Protein AF-A0A1J3CSL7-F1 (afdb_monomer_lite)

Secondary structure (DSSP, 8-state):
------SSHHHHHHHHHHHHHHHHHHHHHHTTTS----EEEEES-HHHHHH-HHHHHHHHHHHHTT-EEEEE---TT--TT-TTTGGGS--EE-PPP-

pLDDT: mean 70.38, std 15.48, range [31.7, 89.25]

Radius of gyration: 14.16 Å; chains: 1; bounding box: 35×28×33 Å

Structure (mmCIF, N/CA/C/O backbone):
data_AF-A0A1J3CSL7-F1
#
_entry.id   AF-A0A1J3CSL7-F1
#
loop_
_atom_site.group_PDB
_atom_site.id
_atom_site.type_symbol
_atom_site.label_atom_id
_atom_site.label_alt_id
_atom_site.label_comp_id
_atom_site.label_asym_id
_atom_site.label_entity_id
_atom_site.label_seq_id
_atom_site.pdbx_PDB_ins_code
_atom_site.Cartn_x
_atom_site.Cartn_y
_atom_site.Cartn_z
_atom_site.occupancy
_atom_site.B_iso_or_equiv
_atom_site.auth_seq_id
_atom_site.auth_comp_id
_atom_site.auth_asym_id
_atom_site.auth_atom_id
_atom_site.pdbx_PDB_model_num
ATOM 1 N N . TYR A 1 1 ? -10.330 5.212 -7.784 1.00 31.70 1 TYR A N 1
ATOM 2 C CA . TYR A 1 1 ? -11.543 5.455 -6.977 1.00 31.70 1 TYR A CA 1
ATOM 3 C C . TYR A 1 1 ? -11.777 4.244 -6.093 1.00 31.70 1 TYR A C 1
ATOM 5 O O . TYR A 1 1 ? -12.012 3.167 -6.623 1.00 31.70 1 TYR A O 1
ATOM 13 N N . PHE A 1 2 ? -11.644 4.390 -4.774 1.00 43.06 2 PHE A N 1
ATOM 14 C CA . PHE A 1 2 ? -11.917 3.304 -3.829 1.00 43.06 2 PHE A CA 1
ATOM 15 C C . PHE A 1 2 ? -13.435 3.159 -3.671 1.00 43.06 2 PHE A C 1
ATOM 17 O O . PHE A 1 2 ? -14.107 4.105 -3.262 1.00 43.06 2 PHE A O 1
ATOM 24 N N . LEU A 1 3 ? -13.988 2.006 -4.053 1.00 41.09 3 LEU A N 1
ATOM 25 C CA . LEU A 1 3 ? -15.426 1.755 -3.962 1.00 41.09 3 LEU A CA 1
ATOM 26 C C . LEU A 1 3 ? -15.843 1.539 -2.493 1.00 41.09 3 LEU A C 1
ATOM 28 O O . LEU A 1 3 ? -15.161 0.810 -1.765 1.00 41.09 3 LEU A O 1
ATOM 32 N N . PRO A 1 4 ? -16.969 2.121 -2.039 1.00 41.94 4 PRO A N 1
ATOM 33 C CA . PRO A 1 4 ? -17.456 1.951 -0.677 1.00 41.94 4 PRO A CA 1
ATOM 34 C C . PRO A 1 4 ? -18.037 0.543 -0.528 1.00 41.94 4 PRO A C 1
ATOM 36 O O . PRO A 1 4 ? -19.192 0.281 -0.849 1.00 41.94 4 PRO A O 1
ATOM 39 N N . GLY A 1 5 ? -17.227 -0.397 -0.055 1.00 43.66 5 GLY A N 1
ATOM 40 C CA . GLY A 1 5 ? -17.677 -1.759 0.188 1.00 43.66 5 GLY A CA 1
ATOM 41 C C . GLY A 1 5 ? -16.929 -2.379 1.352 1.00 43.66 5 GLY A C 1
ATOM 42 O O . GLY A 1 5 ? -15.703 -2.396 1.368 1.00 43.66 5 GLY A O 1
ATOM 43 N N . GLY A 1 6 ? -17.674 -2.925 2.314 1.00 49.81 6 GLY A N 1
ATOM 44 C CA . GLY A 1 6 ? -17.145 -3.733 3.410 1.00 49.81 6 GLY A CA 1
ATOM 45 C C . GLY A 1 6 ? -17.600 -3.274 4.777 1.00 49.81 6 GLY A C 1
ATOM 46 O O . GLY A 1 6 ? -16.907 -2.497 5.425 1.00 49.81 6 GLY A O 1
ATOM 47 N N . GLY A 1 7 ? -18.737 -3.805 5.231 1.00 55.44 7 GLY A N 1
ATOM 48 C CA . GLY A 1 7 ? -19.211 -3.607 6.602 1.00 55.44 7 GLY A CA 1
ATOM 49 C C . GLY A 1 7 ? -18.210 -4.080 7.666 1.00 55.44 7 GLY A C 1
ATOM 50 O O . GLY A 1 7 ? -18.228 -3.566 8.780 1.00 55.44 7 GLY A O 1
ATOM 51 N N . ASP A 1 8 ? -17.280 -4.982 7.324 1.00 71.75 8 ASP A N 1
ATOM 52 C CA . ASP A 1 8 ? -16.215 -5.435 8.223 1.00 71.75 8 ASP A CA 1
ATOM 53 C C . ASP A 1 8 ? -14.851 -4.734 7.957 1.00 71.75 8 ASP A C 1
ATOM 55 O O . ASP A 1 8 ? -14.607 -4.123 6.909 1.00 71.75 8 ASP A O 1
ATOM 59 N N . LYS A 1 9 ? -13.942 -4.781 8.943 1.00 64.50 9 LYS A N 1
ATOM 60 C CA . LYS A 1 9 ? -12.584 -4.205 8.854 1.00 64.50 9 LYS A CA 1
ATOM 61 C C . LYS A 1 9 ? -11.588 -5.077 8.069 1.00 64.50 9 LYS A C 1
ATOM 63 O O . LYS A 1 9 ? -10.736 -4.526 7.373 1.00 64.50 9 LYS A O 1
ATOM 68 N N . SER A 1 10 ? -11.662 -6.404 8.169 1.00 67.12 10 SER A N 1
ATOM 69 C CA . SER A 1 10 ? -10.733 -7.334 7.506 1.00 67.12 10 SER A CA 1
ATOM 70 C C 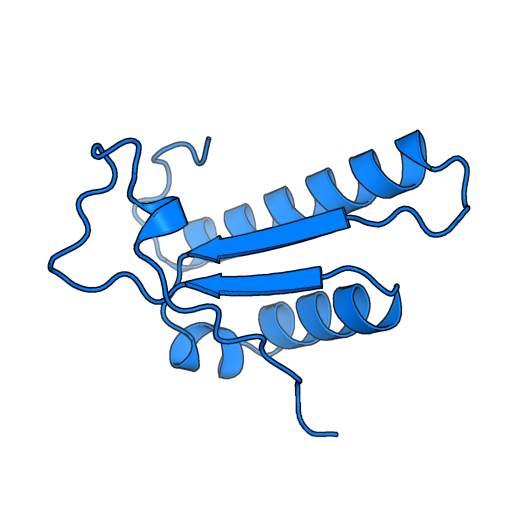. SER A 1 10 ? -10.936 -7.369 5.987 1.00 67.12 10 SER A C 1
ATOM 72 O O . SER A 1 10 ? -9.969 -7.334 5.236 1.00 67.12 10 SER A O 1
ATOM 74 N N . ALA A 1 11 ? -12.173 -7.330 5.510 1.00 74.88 11 ALA A N 1
ATOM 75 C CA . ALA A 1 11 ? -12.558 -7.209 4.116 1.00 74.88 11 ALA A CA 1
ATOM 76 C C . ALA A 1 11 ? -12.173 -5.851 3.515 1.00 74.88 11 ALA A C 1
ATOM 78 O O . ALA A 1 11 ? -11.925 -5.775 2.314 1.00 74.88 11 ALA A O 1
ATOM 79 N N . ARG A 1 12 ? -12.114 -4.772 4.309 1.00 75.88 12 ARG A N 1
ATOM 80 C CA . ARG A 1 12 ? -11.566 -3.480 3.851 1.00 75.88 12 ARG A CA 1
ATOM 81 C C . ARG A 1 12 ? -10.052 -3.545 3.681 1.00 75.88 12 ARG A C 1
ATOM 83 O O . ARG A 1 12 ? -9.541 -3.185 2.627 1.00 75.88 12 ARG A O 1
ATOM 90 N N . ARG A 1 13 ? -9.351 -4.092 4.675 1.00 79.25 13 ARG A N 1
ATOM 91 C CA . ARG A 1 13 ? -7.905 -4.346 4.614 1.00 79.25 13 ARG A CA 1
ATOM 92 C C . ARG A 1 13 ? -7.521 -5.232 3.423 1.00 79.25 13 ARG A C 1
ATOM 94 O O . ARG A 1 13 ? -6.622 -4.880 2.670 1.00 79.25 13 ARG A O 1
ATOM 101 N N . ASN A 1 14 ? -8.200 -6.365 3.244 1.00 82.56 14 ASN A N 1
ATOM 102 C CA . ASN A 1 14 ? -7.905 -7.310 2.165 1.00 82.56 14 ASN A CA 1
ATOM 103 C C . ASN A 1 14 ? -8.159 -6.698 0.785 1.00 82.56 14 ASN A C 1
ATOM 105 O O . ASN A 1 14 ? -7.379 -6.942 -0.128 1.00 82.56 14 ASN A O 1
ATOM 109 N N . ARG A 1 15 ? -9.196 -5.862 0.644 1.00 82.44 15 ARG A N 1
ATOM 110 C CA . ARG A 1 15 ? -9.423 -5.087 -0.582 1.00 82.44 15 ARG A CA 1
ATOM 111 C C . ARG A 1 15 ? -8.304 -4.096 -0.857 1.00 82.44 15 ARG A C 1
ATOM 113 O O . ARG A 1 15 ? -7.771 -4.103 -1.950 1.00 82.44 15 ARG A O 1
ATOM 120 N N . MET A 1 16 ? -7.881 -3.327 0.142 1.00 84.31 16 MET A N 1
ATOM 121 C CA . MET A 1 16 ? -6.787 -2.368 -0.029 1.00 84.31 16 MET A CA 1
ATOM 122 C C . MET A 1 16 ? -5.476 -3.061 -0.439 1.00 84.31 16 MET A C 1
ATOM 124 O O . MET A 1 16 ? -4.775 -2.576 -1.318 1.00 84.31 16 MET A O 1
ATOM 128 N N . LEU A 1 17 ? -5.172 -4.233 0.132 1.00 86.69 17 LEU A N 1
ATOM 129 C CA . LEU A 1 17 ? -4.036 -5.059 -0.300 1.00 86.69 17 LEU A CA 1
ATOM 130 C C . LEU A 1 17 ? -4.201 -5.601 -1.727 1.00 86.69 17 LEU A C 1
ATOM 132 O O . LEU A 1 17 ? -3.226 -5.654 -2.474 1.00 86.69 17 LEU A O 1
ATOM 136 N N . HIS A 1 18 ? -5.415 -6.006 -2.099 1.00 88.00 18 HIS A N 1
ATOM 137 C CA . HIS A 1 18 ? -5.726 -6.475 -3.445 1.00 88.00 18 HIS A CA 1
ATOM 138 C C . HIS A 1 18 ? -5.571 -5.357 -4.485 1.00 88.00 18 HIS A C 1
ATOM 140 O O . HIS A 1 18 ? -4.894 -5.560 -5.486 1.00 88.00 18 HIS A O 1
ATOM 146 N N . ASP A 1 19 ? -6.103 -4.166 -4.211 1.00 87.88 19 ASP A N 1
ATOM 147 C CA . ASP A 1 19 ? -6.007 -2.996 -5.092 1.00 87.88 19 ASP A CA 1
ATOM 148 C C . ASP A 1 19 ? -4.545 -2.571 -5.301 1.00 87.88 19 ASP A C 1
ATOM 150 O O . ASP A 1 19 ? -4.131 -2.268 -6.416 1.00 87.88 19 ASP A O 1
ATOM 154 N N . ILE A 1 20 ? -3.735 -2.620 -4.239 1.00 88.06 20 ILE A N 1
ATOM 155 C CA . ILE A 1 20 ? -2.284 -2.388 -4.300 1.00 88.06 20 ILE A CA 1
ATOM 156 C C . ILE A 1 20 ? -1.592 -3.426 -5.193 1.00 88.06 20 ILE A C 1
ATOM 158 O O . ILE A 1 20 ? -0.701 -3.075 -5.963 1.00 88.06 20 ILE A O 1
ATOM 162 N N . ALA A 1 21 ? -1.986 -4.699 -5.106 1.00 88.00 21 ALA A N 1
ATOM 163 C CA . ALA A 1 21 ? -1.424 -5.752 -5.948 1.00 88.00 21 ALA A CA 1
ATOM 164 C C . ALA A 1 21 ? -1.808 -5.591 -7.428 1.00 88.00 21 ALA A C 1
ATOM 166 O O . ALA A 1 21 ? -0.968 -5.825 -8.294 1.00 88.00 21 ALA A O 1
ATOM 167 N N . LEU A 1 22 ? -3.042 -5.163 -7.715 1.00 89.25 22 LEU A N 1
ATOM 168 C CA . LEU A 1 22 ? -3.476 -4.844 -9.076 1.00 89.25 22 LEU A CA 1
ATOM 169 C C . LEU A 1 22 ? -2.685 -3.664 -9.646 1.00 89.25 22 LEU A C 1
ATOM 171 O O . LEU A 1 22 ? -2.105 -3.785 -10.719 1.00 89.25 22 LEU A O 1
ATOM 175 N N . TRP A 1 23 ? -2.575 -2.572 -8.886 1.00 88.38 23 TRP A N 1
ATOM 176 C CA . TRP A 1 23 ? -1.787 -1.404 -9.282 1.00 88.38 23 TRP A CA 1
ATOM 177 C C . TRP A 1 23 ? -0.328 -1.764 -9.590 1.00 88.38 23 TRP A C 1
ATOM 179 O O . TRP A 1 23 ? 0.222 -1.330 -10.597 1.00 88.38 23 TRP A O 1
ATOM 189 N N . GLU A 1 24 ? 0.293 -2.598 -8.756 1.00 85.31 24 GLU A N 1
ATOM 190 C CA . GLU A 1 24 ? 1.660 -3.082 -8.968 1.00 85.31 24 GLU A CA 1
ATOM 191 C C . GLU A 1 24 ? 1.805 -3.863 -10.281 1.00 85.31 24 GLU A C 1
ATOM 193 O O . GLU A 1 24 ? 2.756 -3.640 -11.032 1.00 85.31 24 GLU A O 1
ATOM 198 N N . SER A 1 25 ? 0.844 -4.741 -10.578 1.00 85.12 25 SER A N 1
ATOM 199 C CA . SER A 1 25 ? 0.807 -5.487 -11.837 1.00 85.12 25 SER A CA 1
ATOM 200 C C . SER A 1 25 ? 0.671 -4.556 -13.041 1.00 85.12 25 SER A C 1
ATOM 202 O O . SER A 1 25 ? 1.366 -4.744 -14.042 1.00 85.12 25 SER A O 1
ATOM 204 N N . ASP A 1 26 ? -0.187 -3.540 -12.949 1.00 84.44 26 ASP A N 1
ATOM 205 C CA . ASP A 1 26 ? -0.396 -2.571 -14.024 1.00 84.44 26 ASP A CA 1
ATOM 206 C C . ASP A 1 26 ? 0.875 -1.754 -14.286 1.00 84.44 26 ASP A C 1
ATOM 208 O O . ASP A 1 26 ? 1.304 -1.632 -15.435 1.00 84.44 26 ASP A O 1
ATOM 212 N N . VAL A 1 27 ? 1.533 -1.260 -13.229 1.00 82.88 27 VAL A N 1
ATOM 213 C CA . VAL A 1 27 ? 2.793 -0.504 -13.334 1.00 82.88 27 VAL A CA 1
ATOM 214 C C . VAL A 1 27 ? 3.893 -1.357 -13.962 1.00 82.88 27 VAL A C 1
ATOM 216 O O . VAL A 1 27 ? 4.550 -0.907 -14.901 1.00 82.88 27 VAL A O 1
ATOM 219 N N . PHE A 1 28 ? 4.066 -2.593 -13.489 1.00 80.31 28 PHE A N 1
ATOM 220 C CA . PHE A 1 28 ? 5.075 -3.515 -14.013 1.00 80.31 28 PHE A CA 1
ATOM 221 C C . PHE A 1 28 ? 4.836 -3.864 -15.489 1.00 80.31 28 PHE A C 1
ATOM 223 O O . PHE A 1 28 ? 5.772 -3.922 -16.288 1.00 80.31 28 PHE A O 1
ATOM 230 N N . THR A 1 29 ? 3.571 -4.067 -15.867 1.00 78.38 29 THR A N 1
ATOM 231 C CA . THR A 1 29 ? 3.190 -4.371 -17.253 1.00 78.38 29 THR A CA 1
ATOM 232 C C . THR A 1 29 ? 3.438 -3.169 -18.164 1.00 78.38 29 THR A C 1
ATOM 234 O O . THR A 1 29 ? 4.000 -3.323 -19.248 1.00 78.38 29 THR A O 1
ATOM 237 N N . CYS A 1 30 ? 3.088 -1.959 -17.718 1.00 71.75 30 CYS A N 1
ATOM 238 C CA . CYS A 1 30 ? 3.332 -0.730 -18.477 1.00 71.75 30 CYS A CA 1
ATOM 239 C C . CYS A 1 30 ? 4.828 -0.457 -18.675 1.00 71.75 30 CYS A C 1
ATOM 241 O O . CYS A 1 30 ? 5.240 0.057 -19.717 1.00 71.75 30 CYS A O 1
ATOM 243 N N . SER A 1 31 ? 5.657 -0.818 -17.695 1.00 69.44 31 SER A N 1
ATOM 244 C CA . SER A 1 31 ? 7.082 -0.508 -17.707 1.00 69.44 31 SER A CA 1
ATOM 245 C C . SER A 1 31 ? 7.952 -1.503 -18.481 1.00 69.44 31 SER A C 1
ATOM 247 O O . SER A 1 31 ? 9.163 -1.301 -18.569 1.00 69.44 31 SER A O 1
ATOM 249 N N . HIS A 1 32 ? 7.363 -2.560 -19.060 1.00 71.50 32 HIS A N 1
ATOM 250 C CA . HIS A 1 32 ? 8.080 -3.607 -19.803 1.00 71.50 32 HIS A CA 1
ATOM 251 C C . HIS A 1 32 ? 9.273 -4.193 -19.019 1.00 71.50 32 HIS A C 1
ATOM 253 O O . HIS A 1 32 ? 10.303 -4.540 -19.596 1.00 71.50 32 HIS A O 1
ATOM 259 N N . GLY A 1 33 ? 9.151 -4.279 -17.690 1.00 65.88 33 GLY A N 1
ATOM 260 C CA . GLY A 1 33 ? 10.199 -4.802 -16.809 1.00 65.88 33 GLY A CA 1
ATOM 261 C C . GLY A 1 33 ? 11.300 -3.807 -16.423 1.00 65.88 33 GLY A C 1
ATOM 262 O O . GLY A 1 33 ? 12.220 -4.192 -15.703 1.00 65.88 33 GLY A O 1
ATOM 263 N N . PHE A 1 34 ? 11.219 -2.538 -16.839 1.00 64.38 34 PHE A N 1
ATOM 264 C CA . PHE A 1 34 ? 12.123 -1.484 -16.369 1.00 64.38 34 PHE A CA 1
ATOM 265 C C . PHE A 1 34 ? 11.530 -0.725 -15.172 1.00 64.38 34 PHE A C 1
ATOM 267 O O . PHE A 1 34 ? 10.306 -0.650 -15.041 1.00 64.38 34 PHE A O 1
ATOM 274 N N . PRO A 1 35 ? 12.355 -0.144 -14.282 1.00 64.06 35 PRO A N 1
ATOM 275 C CA . PRO A 1 35 ? 11.849 0.692 -13.202 1.00 64.06 35 PRO A CA 1
ATOM 276 C C . PRO A 1 35 ? 11.186 1.938 -13.799 1.00 64.06 35 PRO A C 1
ATOM 278 O O . PRO A 1 35 ? 11.854 2.778 -14.401 1.00 64.06 35 PRO A O 1
ATOM 281 N N . PHE A 1 36 ? 9.865 2.047 -13.654 1.00 71.69 36 PHE A N 1
ATOM 282 C CA . PHE A 1 36 ? 9.114 3.246 -14.013 1.00 71.69 36 PHE A CA 1
ATOM 283 C C . PHE A 1 36 ? 8.837 4.058 -12.745 1.00 71.69 36 PHE A C 1
ATOM 285 O O . PHE A 1 36 ? 8.404 3.472 -11.747 1.00 71.69 36 PHE A O 1
ATOM 292 N N . PRO A 1 37 ? 9.070 5.383 -12.752 1.00 76.44 37 PRO A N 1
ATOM 293 C CA . PRO A 1 37 ? 8.746 6.221 -11.609 1.00 76.44 37 PRO A CA 1
ATOM 294 C C . PRO A 1 37 ? 7.229 6.214 -11.398 1.00 76.44 37 PRO A C 1
ATOM 296 O O . PRO A 1 37 ? 6.472 6.792 -12.175 1.00 76.44 37 PRO A O 1
ATOM 299 N N . ALA A 1 38 ? 6.785 5.533 -10.345 1.00 83.38 38 ALA A N 1
ATOM 300 C CA . ALA A 1 38 ? 5.383 5.411 -9.979 1.00 83.38 38 ALA A CA 1
ATOM 301 C C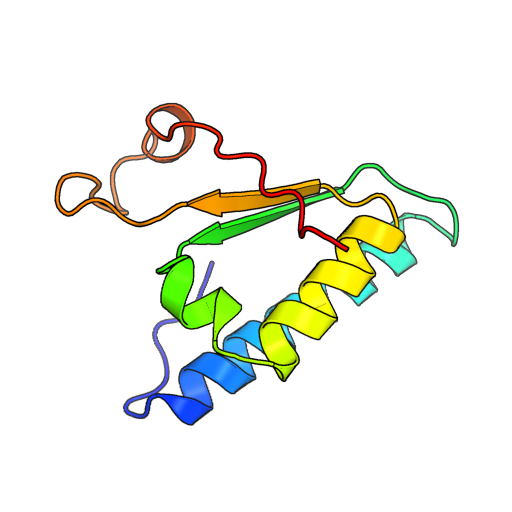 . ALA A 1 38 ? 5.196 5.822 -8.518 1.00 83.38 38 ALA A C 1
ATOM 303 O O . ALA A 1 38 ? 6.040 5.527 -7.669 1.00 83.38 38 ALA A O 1
ATOM 304 N N . THR A 1 39 ? 4.086 6.503 -8.234 1.00 84.94 39 THR A N 1
ATOM 305 C CA . THR A 1 39 ? 3.760 6.988 -6.891 1.00 84.94 39 THR A CA 1
ATOM 306 C C . THR A 1 39 ? 2.457 6.362 -6.414 1.00 84.94 39 THR A C 1
ATOM 308 O O . THR A 1 39 ? 1.404 6.572 -7.015 1.00 84.94 39 THR A O 1
ATOM 311 N N . LEU A 1 40 ? 2.527 5.610 -5.316 1.00 85.56 40 LEU A N 1
ATOM 312 C CA . LEU A 1 40 ? 1.379 5.092 -4.586 1.00 85.56 40 LEU A CA 1
ATOM 313 C C . LEU A 1 40 ? 1.057 6.031 -3.420 1.00 85.56 40 LEU A C 1
ATOM 315 O O . LEU A 1 40 ? 1.873 6.219 -2.519 1.00 85.56 40 LEU A O 1
ATOM 319 N N . VAL A 1 41 ? -0.156 6.580 -3.409 1.00 83.44 41 VAL A N 1
ATOM 320 C CA . VAL A 1 41 ? -0.651 7.438 -2.326 1.00 83.44 41 VAL A CA 1
ATOM 321 C C . VAL A 1 41 ? -1.649 6.661 -1.472 1.00 83.44 41 VAL A C 1
ATOM 323 O O . VAL A 1 41 ? -2.660 6.167 -1.970 1.00 83.44 41 VAL A O 1
ATOM 326 N N . ILE A 1 42 ? -1.377 6.568 -0.172 1.00 81.38 42 ILE A N 1
ATOM 327 C CA . ILE A 1 42 ? -2.182 5.824 0.796 1.00 81.38 42 ILE A CA 1
ATOM 328 C C . ILE A 1 42 ? -2.816 6.803 1.767 1.00 81.38 42 ILE A C 1
ATOM 330 O O . ILE A 1 42 ? -2.132 7.423 2.578 1.00 81.38 42 ILE A O 1
ATOM 334 N N . VAL A 1 43 ? -4.143 6.894 1.726 1.00 78.62 43 VAL A N 1
ATOM 335 C CA . VAL A 1 43 ? -4.914 7.699 2.676 1.00 78.62 43 VAL A CA 1
ATOM 336 C C . VAL A 1 43 ? -5.359 6.806 3.828 1.00 78.62 43 VAL A C 1
ATOM 338 O O . VAL A 1 43 ? -6.323 6.048 3.713 1.00 78.62 43 VAL A O 1
ATOM 341 N N . SER A 1 44 ? -4.619 6.834 4.932 1.00 76.94 44 SER A N 1
ATOM 342 C CA . SER A 1 44 ? -4.914 6.019 6.109 1.00 76.94 44 SER A CA 1
ATOM 343 C C . SER A 1 44 ? -4.201 6.536 7.352 1.00 76.94 44 SER A C 1
ATOM 345 O O . SER A 1 44 ? -3.287 7.349 7.282 1.00 76.94 44 SER A O 1
ATOM 347 N N . ASP A 1 45 ? -4.601 6.013 8.505 1.00 77.44 45 ASP A N 1
ATOM 348 C CA . ASP A 1 45 ? -3.874 6.202 9.755 1.00 77.44 45 ASP A CA 1
ATOM 349 C C . ASP A 1 45 ? -2.531 5.455 9.680 1.00 77.44 45 ASP A C 1
ATOM 351 O O . ASP A 1 45 ? -2.484 4.221 9.604 1.00 77.44 45 A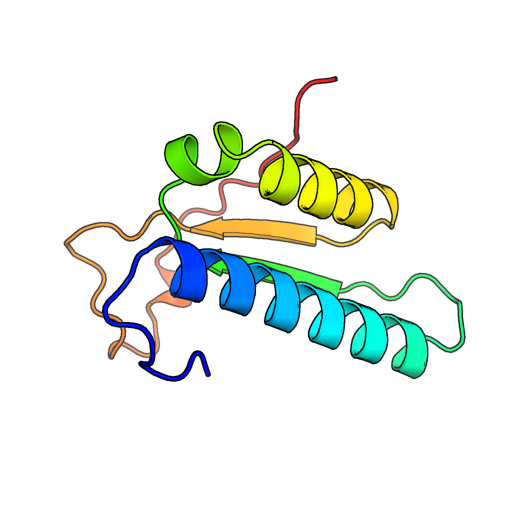SP A O 1
ATOM 355 N N . LYS A 1 46 ? -1.441 6.225 9.678 1.00 75.19 46 LYS A N 1
ATOM 356 C CA . LYS A 1 46 ? -0.067 5.736 9.536 1.00 75.19 46 LYS A CA 1
ATOM 357 C C . LYS A 1 46 ? 0.306 4.695 10.592 1.00 75.19 46 LYS A C 1
ATOM 359 O O . LYS A 1 46 ? 0.940 3.693 10.257 1.00 75.19 46 LYS A O 1
ATOM 364 N N . ASP A 1 47 ? -0.118 4.881 11.841 1.00 78.06 47 ASP A N 1
ATOM 365 C CA . ASP A 1 47 ? 0.223 3.967 12.933 1.00 78.06 47 ASP A CA 1
ATOM 366 C C . ASP A 1 47 ? -0.501 2.630 12.780 1.00 78.06 47 ASP A C 1
ATOM 368 O O . ASP A 1 47 ? 0.089 1.566 12.992 1.00 78.06 47 ASP A O 1
ATOM 372 N N . LYS A 1 48 ? -1.756 2.658 12.314 1.00 79.25 48 LYS A N 1
ATOM 373 C CA . LYS A 1 48 ? -2.503 1.429 12.003 1.00 79.25 48 LYS A CA 1
ATOM 374 C C . LYS A 1 48 ? -1.867 0.644 10.860 1.00 79.25 48 LYS A C 1
ATOM 376 O O . LYS A 1 48 ? -1.790 -0.580 10.941 1.00 79.25 48 LYS A O 1
ATOM 381 N N . VAL A 1 49 ? -1.394 1.328 9.818 1.00 77.56 49 VAL A N 1
ATOM 382 C CA . VAL A 1 49 ? -0.721 0.667 8.692 1.00 77.56 49 VAL A CA 1
ATOM 383 C C . VAL A 1 49 ? 0.640 0.105 9.105 1.00 77.56 49 VAL A C 1
ATOM 385 O O . VAL A 1 49 ? 0.989 -1.005 8.705 1.00 77.56 49 VAL A O 1
ATOM 388 N N . ARG A 1 50 ? 1.388 0.813 9.960 1.00 77.69 50 ARG A N 1
ATOM 389 C CA . ARG A 1 50 ? 2.661 0.324 10.508 1.00 77.69 50 ARG A CA 1
ATOM 390 C C . ARG A 1 50 ? 2.481 -0.920 11.382 1.00 77.69 50 ARG A C 1
ATOM 392 O O . ARG A 1 50 ? 3.308 -1.826 11.320 1.00 77.69 50 ARG A O 1
ATOM 399 N N . ALA A 1 51 ? 1.421 -0.970 12.187 1.00 80.12 51 ALA A N 1
ATOM 400 C CA . ALA A 1 51 ? 1.117 -2.121 13.038 1.00 80.12 51 ALA A CA 1
ATOM 401 C C . ALA A 1 51 ? 0.704 -3.372 12.234 1.00 80.12 51 ALA A C 1
ATOM 403 O O . ALA A 1 51 ? 0.871 -4.501 12.703 1.00 80.12 51 ALA A O 1
ATOM 404 N N . ASP A 1 52 ? 0.188 -3.195 11.014 1.00 84.44 52 ASP A N 1
ATOM 405 C CA . ASP A 1 52 ? -0.167 -4.292 10.119 1.00 84.44 52 ASP A CA 1
ATOM 406 C C . ASP A 1 52 ? 1.069 -4.854 9.405 1.00 84.44 52 ASP A C 1
ATOM 408 O O . ASP A 1 52 ? 1.593 -4.279 8.448 1.00 84.44 52 ASP A O 1
ATOM 412 N N . LYS A 1 53 ? 1.536 -6.022 9.854 1.00 85.25 5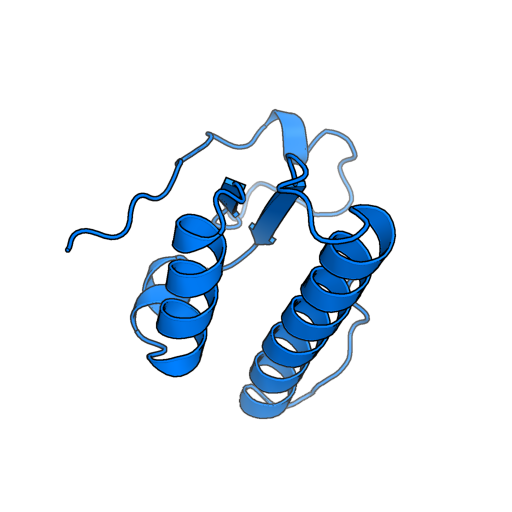3 LYS A N 1
ATOM 413 C CA . LYS A 1 53 ? 2.756 -6.658 9.331 1.00 85.25 53 LYS A CA 1
ATOM 414 C C . LYS A 1 53 ? 2.696 -6.972 7.836 1.00 85.25 53 LYS A C 1
ATOM 416 O O . LYS A 1 53 ? 3.704 -6.840 7.155 1.00 85.25 53 LYS A O 1
ATOM 421 N N . VAL A 1 54 ? 1.540 -7.391 7.316 1.00 85.81 54 VAL A N 1
ATOM 422 C CA . VAL A 1 54 ? 1.419 -7.735 5.885 1.00 85.81 54 VAL A CA 1
ATOM 423 C C . VAL A 1 54 ? 1.408 -6.462 5.053 1.00 85.81 54 VAL A C 1
ATOM 425 O O . VAL A 1 54 ? 2.081 -6.390 4.028 1.00 85.81 54 VAL A O 1
ATOM 428 N N . PHE A 1 55 ? 0.672 -5.451 5.516 1.00 84.81 55 PHE A N 1
ATOM 429 C CA . PHE A 1 55 ? 0.580 -4.175 4.823 1.00 84.81 55 PHE A CA 1
ATOM 430 C C . PHE A 1 55 ? 1.935 -3.471 4.778 1.00 84.81 55 PHE A C 1
ATOM 432 O O . PHE A 1 55 ? 2.430 -3.145 3.703 1.00 84.81 55 PHE A O 1
ATOM 439 N N . SER A 1 56 ? 2.577 -3.311 5.934 1.00 84.06 56 SER A N 1
ATOM 440 C CA . SER A 1 56 ? 3.908 -2.709 6.036 1.00 84.06 56 SER A CA 1
ATOM 441 C C . SER A 1 56 ? 4.962 -3.470 5.228 1.00 84.06 56 SER A C 1
ATOM 443 O O . SER A 1 56 ? 5.755 -2.838 4.533 1.00 84.06 56 SER A O 1
ATOM 445 N N . HIS A 1 57 ? 4.949 -4.809 5.242 1.00 86.62 57 HIS A N 1
ATOM 446 C CA . HIS A 1 57 ? 5.853 -5.608 4.413 1.00 86.62 57 HIS A CA 1
ATOM 447 C C . HIS A 1 57 ? 5.647 -5.341 2.916 1.00 86.62 57 HIS A C 1
ATOM 449 O O . HIS A 1 57 ? 6.620 -5.116 2.198 1.00 86.62 57 HIS A O 1
ATOM 455 N N . ARG A 1 58 ? 4.394 -5.293 2.444 1.00 87.19 58 ARG A N 1
ATOM 456 C CA . ARG A 1 58 ? 4.096 -5.014 1.032 1.00 87.19 58 ARG A CA 1
ATOM 457 C C . ARG A 1 58 ? 4.609 -3.640 0.602 1.00 87.19 58 ARG A C 1
ATOM 459 O O . ARG A 1 58 ? 5.230 -3.533 -0.446 1.00 87.19 58 ARG A O 1
ATOM 466 N N . LEU A 1 59 ? 4.425 -2.611 1.425 1.00 86.38 59 LEU A N 1
ATOM 467 C CA . LEU A 1 59 ? 4.912 -1.264 1.110 1.00 86.38 59 LEU A CA 1
ATOM 468 C C . LEU A 1 59 ? 6.435 -1.147 1.137 1.00 86.38 59 LEU A C 1
ATOM 470 O O . LEU A 1 59 ? 7.006 -0.422 0.327 1.00 86.38 59 LEU A O 1
ATOM 474 N N . ARG A 1 60 ? 7.107 -1.885 2.027 1.00 85.69 60 ARG A N 1
ATOM 475 C CA . ARG A 1 60 ? 8.573 -1.987 2.008 1.00 85.69 60 ARG A CA 1
ATOM 476 C C . ARG A 1 60 ? 9.069 -2.561 0.682 1.00 85.69 60 ARG A C 1
ATOM 478 O O . ARG A 1 60 ? 10.013 -2.020 0.117 1.00 85.69 60 ARG A O 1
ATOM 485 N N . MET A 1 61 ? 8.407 -3.596 0.156 1.00 84.94 61 MET A N 1
ATOM 486 C CA . MET A 1 61 ? 8.741 -4.157 -1.161 1.00 84.94 61 MET A CA 1
ATOM 487 C C . MET A 1 61 ? 8.579 -3.126 -2.286 1.00 84.94 61 MET A C 1
ATOM 489 O O . MET A 1 61 ? 9.398 -3.080 -3.196 1.00 84.94 61 MET A O 1
ATOM 493 N N . MET A 1 62 ? 7.568 -2.259 -2.205 1.00 85.00 62 MET A N 1
ATOM 494 C CA . MET A 1 62 ? 7.350 -1.198 -3.196 1.00 85.00 62 MET A CA 1
ATOM 495 C C . MET A 1 62 ? 8.461 -0.147 -3.191 1.00 85.00 62 MET A C 1
ATOM 497 O O . M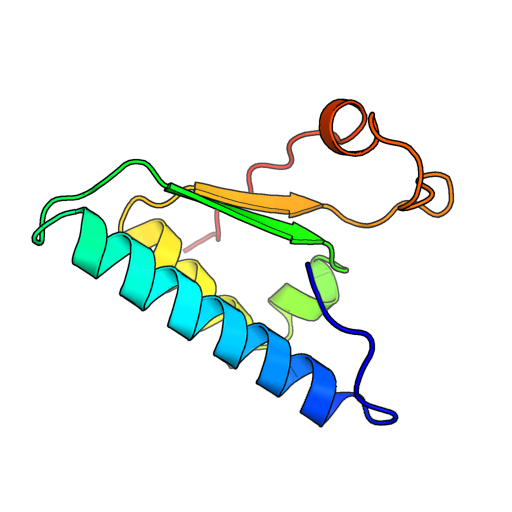ET A 1 62 ? 8.958 0.229 -4.248 1.00 85.00 62 MET A O 1
ATOM 501 N N . ILE A 1 63 ? 8.895 0.279 -2.004 1.00 83.38 63 ILE A N 1
ATOM 502 C CA . ILE A 1 63 ? 10.025 1.206 -1.862 1.00 83.38 63 ILE A CA 1
ATOM 503 C C . ILE A 1 63 ? 11.317 0.555 -2.360 1.00 83.38 63 ILE A C 1
ATOM 505 O O . ILE A 1 63 ? 12.110 1.202 -3.041 1.00 83.38 63 ILE A O 1
ATOM 509 N N . TRP A 1 64 ? 11.520 -0.737 -2.081 1.00 82.62 64 TRP A N 1
ATOM 510 C CA . TRP A 1 64 ? 12.674 -1.471 -2.603 1.00 82.62 64 TRP A CA 1
ATOM 511 C C . TRP A 1 64 ? 12.690 -1.485 -4.140 1.00 82.62 64 TRP A C 1
ATOM 513 O O . TRP A 1 64 ? 13.735 -1.233 -4.743 1.00 82.62 64 TRP A O 1
ATOM 523 N N . ASN A 1 65 ? 11.518 -1.636 -4.763 1.00 79.62 65 ASN A N 1
ATOM 524 C CA . ASN A 1 65 ? 11.314 -1.519 -6.210 1.00 79.62 65 ASN A CA 1
ATOM 525 C C . ASN A 1 65 ? 11.413 -0.076 -6.754 1.00 79.62 65 ASN A C 1
ATOM 527 O O . ASN A 1 65 ? 11.095 0.156 -7.918 1.00 79.62 65 ASN A O 1
ATOM 531 N N . GLN A 1 66 ? 11.880 0.885 -5.946 1.00 81.56 66 GLN A N 1
ATOM 532 C CA . GLN A 1 66 ? 12.065 2.295 -6.309 1.00 81.56 66 GLN A CA 1
ATOM 533 C C . GLN 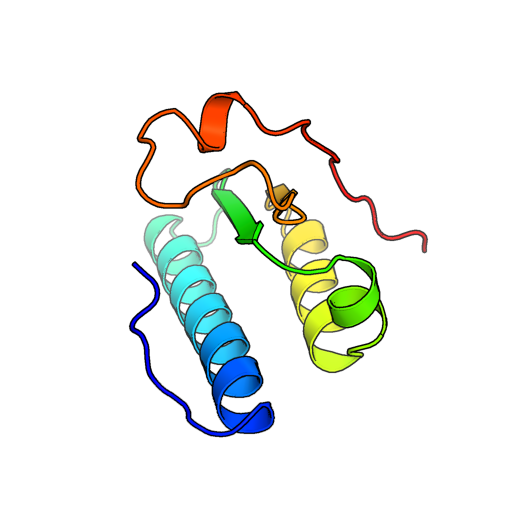A 1 66 ? 10.758 3.038 -6.638 1.00 81.56 66 GLN A C 1
ATOM 535 O O . GLN A 1 66 ? 10.775 4.045 -7.347 1.00 81.56 66 GLN A O 1
ATOM 540 N N . TRP A 1 67 ? 9.618 2.573 -6.120 1.00 83.56 67 TRP A N 1
ATOM 541 C CA . TRP A 1 67 ? 8.363 3.322 -6.195 1.00 83.56 67 TRP A CA 1
ATOM 542 C C . TRP A 1 67 ? 8.219 4.271 -5.011 1.00 83.56 67 TRP A C 1
ATOM 544 O O . TRP A 1 67 ? 8.571 3.950 -3.874 1.00 83.56 67 TRP A O 1
ATOM 554 N N . ASN A 1 68 ? 7.641 5.439 -5.273 1.00 83.56 68 ASN A N 1
ATOM 555 C CA . ASN A 1 68 ? 7.323 6.400 -4.230 1.00 83.56 68 ASN A CA 1
ATOM 556 C C . ASN A 1 68 ? 6.076 5.924 -3.483 1.00 83.56 68 ASN A C 1
ATOM 558 O O . ASN A 1 68 ? 5.044 5.663 -4.099 1.00 83.56 68 ASN A O 1
ATOM 562 N N . VAL A 1 69 ? 6.146 5.839 -2.157 1.00 82.25 69 VAL A N 1
ATOM 563 C CA . VAL A 1 69 ? 4.989 5.522 -1.311 1.00 82.25 69 VAL A CA 1
ATOM 564 C C . VAL A 1 69 ? 4.735 6.695 -0.379 1.00 82.25 69 VAL A C 1
ATOM 566 O O . VAL A 1 69 ? 5.562 7.010 0.476 1.00 82.25 69 VAL A O 1
ATOM 569 N N . TRP A 1 70 ? 3.592 7.352 -0.547 1.00 81.00 70 TRP A N 1
ATOM 570 C CA . TRP A 1 70 ? 3.198 8.518 0.239 1.00 81.00 70 TRP A CA 1
ATOM 571 C C . TRP A 1 70 ? 2.048 8.171 1.168 1.00 81.00 70 TRP A C 1
ATOM 573 O O . TRP A 1 70 ? 1.089 7.510 0.771 1.00 81.00 70 TRP A O 1
ATOM 583 N N . PHE A 1 71 ? 2.137 8.643 2.408 1.00 74.88 71 PHE A N 1
ATOM 584 C CA . PHE A 1 71 ? 1.107 8.442 3.414 1.00 74.88 71 PHE A CA 1
ATOM 585 C C . PHE A 1 71 ? 0.416 9.747 3.743 1.00 74.88 71 PHE A C 1
ATOM 587 O O . PHE A 1 71 ? 1.050 10.711 4.156 1.00 74.88 71 PHE A O 1
ATOM 594 N N . LEU A 1 72 ? -0.905 9.733 3.636 1.00 74.94 72 LEU A N 1
ATOM 595 C CA . LEU A 1 72 ? -1.754 10.853 3.990 1.00 74.94 72 LEU A CA 1
ATOM 596 C C . LEU A 1 72 ? -2.630 10.410 5.154 1.00 74.94 72 LEU A C 1
ATOM 598 O O . LEU A 1 72 ? -3.494 9.545 5.005 1.00 74.94 72 LEU A O 1
ATOM 602 N N . THR A 1 73 ? -2.397 10.996 6.326 1.00 70.25 73 THR A N 1
ATOM 603 C CA . THR A 1 73 ? -3.305 10.800 7.455 1.00 70.25 73 THR A CA 1
ATOM 604 C C . THR A 1 73 ? -4.483 11.746 7.255 1.00 70.25 73 THR A C 1
ATOM 606 O O . THR A 1 73 ? -4.262 12.958 7.240 1.00 70.25 73 THR A O 1
ATOM 609 N N . PRO A 1 74 ? -5.717 11.242 7.071 1.00 65.56 74 PRO A N 1
ATOM 610 C CA . PRO A 1 74 ? -6.867 12.114 6.892 1.00 65.56 74 PRO A CA 1
ATOM 611 C C . PRO A 1 74 ? -7.054 12.946 8.162 1.00 65.56 74 PRO A C 1
ATOM 613 O O . PRO A 1 74 ? -7.413 12.425 9.219 1.00 65.56 74 PRO A O 1
ATOM 616 N N . THR A 1 75 ? -6.774 14.244 8.073 1.00 63.62 75 THR A N 1
ATOM 617 C CA . THR A 1 75 ? -7.125 15.192 9.125 1.00 63.62 75 THR A CA 1
ATOM 618 C C . THR A 1 75 ? -8.635 15.432 9.078 1.00 63.62 75 THR A C 1
ATOM 620 O O . THR A 1 75 ? -9.223 15.455 7.996 1.00 63.62 75 THR A O 1
ATOM 623 N N . PRO A 1 76 ? -9.300 15.624 10.230 1.00 57.38 76 PRO A N 1
ATOM 624 C CA . PRO A 1 76 ? -10.753 15.824 10.284 1.00 57.38 76 PRO A CA 1
ATOM 625 C C . PRO A 1 76 ? -11.249 17.059 9.508 1.00 57.38 76 PRO A C 1
ATOM 627 O O . PRO A 1 76 ? -12.449 17.213 9.304 1.00 57.38 76 PRO A O 1
ATOM 630 N N . THR A 1 77 ? -10.342 17.933 9.073 1.00 54.47 77 THR A N 1
ATOM 631 C CA . THR A 1 77 ? -10.612 19.118 8.254 1.00 54.47 77 THR A CA 1
ATOM 632 C C . THR A 1 77 ? -10.591 18.858 6.747 1.00 54.47 77 THR A C 1
ATOM 634 O O . THR A 1 77 ? -11.116 19.683 6.005 1.00 54.47 77 THR A O 1
ATOM 637 N N . VAL A 1 78 ? -10.027 17.741 6.276 1.00 53.22 78 VAL A N 1
ATOM 638 C CA . VAL A 1 78 ? -9.953 17.426 4.843 1.00 53.22 78 VAL A CA 1
ATOM 639 C C . VAL A 1 78 ? -11.187 16.625 4.449 1.00 53.22 78 VAL A C 1
ATOM 641 O O . VAL A 1 78 ? -11.305 15.435 4.748 1.00 53.22 78 VAL A O 1
ATOM 644 N N . LYS A 1 79 ? -12.135 17.287 3.784 1.00 51.84 79 LYS A N 1
ATOM 645 C CA . LYS A 1 79 ? -13.265 16.601 3.163 1.00 51.84 79 LYS A CA 1
ATOM 646 C C . LYS A 1 79 ? -12.834 16.054 1.800 1.00 51.84 79 LYS A C 1
ATOM 648 O O . LYS A 1 79 ? -12.181 16.736 1.020 1.00 51.84 79 LYS A O 1
ATOM 653 N N . ALA A 1 80 ? -13.175 14.796 1.532 1.00 51.66 80 ALA A N 1
ATOM 654 C CA . ALA A 1 80 ? -12.756 14.074 0.327 1.00 51.66 80 ALA A CA 1
ATOM 655 C C . ALA A 1 80 ? -13.400 14.588 -0.981 1.00 51.66 80 ALA A C 1
ATOM 657 O O . ALA A 1 80 ? -13.050 14.108 -2.057 1.00 51.66 80 ALA A O 1
ATOM 658 N N . ASP A 1 81 ? -14.353 15.519 -0.891 1.00 56.47 81 ASP A N 1
ATOM 659 C CA . ASP A 1 81 ? -15.029 16.184 -2.010 1.00 56.47 81 ASP A CA 1
ATOM 660 C C . ASP A 1 81 ? -14.308 17.454 -2.491 1.00 56.47 81 ASP A C 1
ATOM 662 O O . ASP A 1 81 ? -14.633 17.969 -3.561 1.00 56.47 81 ASP A O 1
ATOM 666 N N . ASP A 1 82 ? -13.307 17.933 -1.752 1.00 58.28 82 ASP A N 1
ATOM 667 C CA . ASP A 1 82 ? -12.555 19.127 -2.114 1.00 58.28 82 ASP A CA 1
ATOM 668 C C . ASP A 1 82 ? -11.448 18.761 -3.109 1.00 58.28 82 ASP A C 1
ATOM 670 O O . ASP A 1 82 ? -10.472 18.110 -2.752 1.00 58.28 82 ASP A O 1
ATOM 674 N N . SER A 1 83 ? -11.558 19.160 -4.378 1.00 55.50 83 SER A N 1
ATOM 675 C CA . SER A 1 83 ? -10.611 18.781 -5.448 1.00 55.50 83 SER A CA 1
ATOM 676 C C . SER A 1 83 ? -9.155 19.215 -5.202 1.00 55.50 83 SER A C 1
ATOM 678 O O . SER A 1 83 ? -8.248 18.716 -5.863 1.00 55.50 83 SER A O 1
ATOM 680 N N . ASN A 1 84 ? -8.926 20.104 -4.230 1.00 54.09 84 ASN A N 1
ATOM 681 C CA . ASN A 1 84 ? -7.611 20.571 -3.777 1.00 54.09 84 ASN A CA 1
ATOM 682 C C . ASN A 1 84 ? -7.100 19.831 -2.525 1.00 54.09 84 ASN A C 1
ATOM 684 O O . ASN A 1 84 ? -6.141 20.268 -1.882 1.00 54.09 84 ASN A O 1
ATOM 688 N N . TRP A 1 85 ? -7.736 18.718 -2.144 1.00 53.38 85 TRP A N 1
ATOM 689 C CA . TRP A 1 85 ? -7.334 17.954 -0.966 1.00 53.38 85 TRP A CA 1
ATOM 690 C C . TRP A 1 85 ? -5.891 17.465 -1.081 1.00 53.38 85 TRP A C 1
ATOM 692 O O . TRP A 1 85 ? -5.172 17.532 -0.096 1.00 53.38 85 TRP A O 1
ATOM 702 N N . LEU A 1 86 ? -5.447 17.064 -2.281 1.00 52.31 86 LEU A N 1
ATOM 703 C CA . LEU A 1 86 ? -4.100 16.539 -2.530 1.00 52.31 86 LEU A CA 1
ATOM 704 C C . LEU A 1 86 ? -3.004 17.615 -2.402 1.00 52.31 86 LEU A C 1
ATOM 706 O O . LEU A 1 86 ? -1.915 17.318 -1.927 1.00 52.31 86 LEU A O 1
ATOM 710 N N . THR A 1 87 ? -3.294 18.866 -2.776 1.00 49.88 87 THR A N 1
ATOM 711 C CA . THR A 1 87 ? -2.372 20.014 -2.654 1.00 49.88 87 THR A CA 1
ATOM 712 C C . THR A 1 87 ? -2.271 20.564 -1.233 1.00 49.88 87 THR A C 1
ATOM 714 O O . THR A 1 87 ? -1.344 21.311 -0.932 1.00 49.88 87 THR A O 1
ATOM 717 N N . SER A 1 88 ? -3.209 20.199 -0.355 1.00 46.88 88 SER A N 1
ATOM 718 C CA . SER A 1 88 ? -3.253 20.658 1.040 1.00 46.88 88 SER A CA 1
ATOM 719 C C . SER A 1 88 ? -2.571 19.694 2.015 1.00 46.88 88 SER A C 1
ATOM 721 O O . SER A 1 88 ? -2.554 19.959 3.219 1.00 46.88 88 SER A O 1
ATOM 723 N N . VAL A 1 89 ? -2.041 18.563 1.535 1.00 49.00 89 VAL A N 1
ATOM 724 C CA . VAL A 1 89 ? -1.443 17.547 2.404 1.00 49.00 89 VAL A CA 1
ATOM 725 C C . VAL A 1 89 ? 0.071 17.700 2.453 1.00 49.00 89 VAL A C 1
ATOM 727 O O . VAL A 1 89 ? 0.748 17.678 1.432 1.00 49.00 89 VAL A O 1
ATOM 730 N N . SER A 1 90 ? 0.590 17.831 3.674 1.00 48.25 90 SER A N 1
ATOM 731 C CA . SER A 1 90 ? 2.017 17.727 3.981 1.00 48.25 90 SER A CA 1
ATOM 732 C C . SER A 1 90 ? 2.546 16.371 3.510 1.00 48.25 90 SER A C 1
ATOM 734 O O . SER A 1 90 ? 2.056 15.330 3.955 1.00 48.25 90 SER A O 1
ATOM 736 N N . GLU A 1 91 ? 3.531 16.385 2.613 1.00 50.09 91 GLU A N 1
ATOM 737 C CA . GLU A 1 91 ? 4.256 15.202 2.149 1.00 50.09 91 GLU A CA 1
ATOM 738 C C . GLU A 1 91 ? 5.124 14.639 3.283 1.00 50.09 91 GLU A C 1
ATOM 740 O O . GLU A 1 91 ? 6.321 14.903 3.380 1.00 50.09 91 GLU A O 1
ATOM 745 N N . ASP A 1 92 ? 4.539 13.818 4.150 1.00 49.72 92 ASP A N 1
ATOM 746 C CA . ASP A 1 92 ? 5.332 12.933 4.997 1.00 49.72 92 ASP A CA 1
ATOM 747 C C . ASP A 1 92 ? 5.836 11.773 4.125 1.00 49.72 92 ASP A C 1
ATOM 749 O O . ASP A 1 92 ? 5.235 10.694 4.071 1.00 49.72 92 ASP A O 1
ATOM 753 N N . VAL A 1 93 ? 6.944 11.995 3.410 1.00 49.94 93 VAL A N 1
ATOM 754 C CA . VAL A 1 93 ? 7.672 10.926 2.714 1.00 49.94 93 VAL A CA 1
ATOM 755 C C . VAL A 1 93 ? 8.126 9.919 3.768 1.00 49.94 93 VAL A C 1
ATOM 757 O O . VAL A 1 93 ? 9.021 10.181 4.574 1.00 49.94 93 VAL A O 1
ATOM 760 N N . TYR A 1 94 ? 7.460 8.767 3.820 1.00 54.16 94 TYR A N 1
ATOM 761 C CA . TYR A 1 94 ? 7.743 7.765 4.836 1.00 54.16 94 TYR A CA 1
ATOM 762 C C . TYR A 1 94 ? 8.868 6.841 4.375 1.00 54.16 94 TYR A C 1
ATOM 764 O O . TYR A 1 94 ? 8.659 5.950 3.556 1.00 54.16 94 TYR A O 1
ATOM 772 N N . ALA A 1 95 ? 10.057 7.020 4.949 1.00 47.97 95 ALA A N 1
ATOM 773 C CA . ALA A 1 95 ? 11.097 6.001 4.930 1.00 47.97 95 ALA A CA 1
ATOM 774 C C . ALA A 1 95 ? 10.816 4.993 6.057 1.00 47.97 95 ALA A C 1
ATOM 776 O O . ALA A 1 95 ? 10.690 5.374 7.224 1.00 47.97 95 ALA A O 1
ATOM 777 N N . PHE A 1 96 ? 10.700 3.703 5.733 1.00 47.25 96 PHE A N 1
ATOM 778 C CA . PHE A 1 96 ? 10.732 2.677 6.774 1.00 47.25 96 PHE A CA 1
ATOM 779 C C . PHE A 1 96 ? 12.155 2.642 7.346 1.00 47.25 96 PHE A C 1
ATOM 781 O O . PHE A 1 96 ? 13.082 2.443 6.565 1.00 47.25 96 PHE A O 1
ATOM 788 N N . PRO A 1 97 ? 12.355 2.816 8.666 1.00 41.97 97 PRO A N 1
ATOM 789 C CA . PRO A 1 97 ? 13.646 2.494 9.255 1.00 41.97 97 PRO A CA 1
ATOM 790 C C . PRO A 1 97 ? 13.906 0.991 9.077 1.00 41.97 97 PRO A C 1
ATOM 792 O O . PRO A 1 97 ? 12.953 0.194 9.150 1.00 41.97 97 PRO A O 1
ATOM 795 N N . GLU A 1 98 ? 15.171 0.663 8.796 1.00 39.69 98 GLU A N 1
ATOM 796 C CA . GLU A 1 98 ? 15.699 -0.705 8.675 1.00 39.69 98 GLU A CA 1
ATOM 797 C C . GLU A 1 98 ? 15.234 -1.597 9.836 1.00 39.69 98 GLU A C 1
ATOM 799 O O . GLU A 1 98 ? 15.314 -1.157 11.008 1.00 39.69 98 GLU A O 1
#

Organism: Noccaea caerulescens (NCBI:txid107243)

Foldseek 3Di:
DDDPDDPDDVVVVVVVVVVLVVVVVVCCVVCVNDLDAAEAEAAADPVVQVVDPVSVVSVVVCVVSVYFYWYFDDDPPQDPPPPCSVVPTDGPRDDDDD

Sequence (98 aa):
YFLPGGGDKSARRNRMLHDIALWESDVFTCSHGFPFPATLVIVSDKDKVRADKVFSHRLRMMIWNQWNVWFLTPTPTVKADDSNWLTSVSEDVYAFPE